Protein AF-A0A962XEC1-F1 (afdb_monomer_lite)

Foldseek 3Di:
DLVVLQVVLVVCVVVCVLVVVLVVLQVPPDDLVVLLVVLLQCLLQCQLRNELVVSLVSSLVSLCSNCDPVVVSSVSSSVSSNVSSVNSLCVHCRHDPVSVVVVVVD

Secondary structure (DSSP, 8-state):
-HHHHHHHHHHHHHTTHHHHHHHHHHHT---HHHHHHHHHHHHHHHHHHH-HHHHHHHHHHHHHHHHTT-HHHHHHHHHHHHHHHHHHHHHSTTS-HHHHHHHTT-

Radius of gyration: 14.49 Å; chains: 1; bounding box: 38×30×36 Å

Structure (mmCIF, N/CA/C/O backbone):
data_AF-A0A962XEC1-F1
#
_entry.id   AF-A0A962XEC1-F1
#
loop_
_atom_site.group_PDB
_atom_site.id
_atom_site.type_symbol
_atom_site.label_atom_id
_atom_site.label_alt_id
_atom_site.label_comp_id
_atom_site.label_asym_id
_atom_site.label_entity_id
_atom_site.label_seq_id
_atom_site.pdbx_PDB_ins_code
_atom_site.Cartn_x
_atom_site.Cartn_y
_atom_site.Cartn_z
_atom_site.occupancy
_atom_site.B_iso_or_equiv
_atom_site.auth_seq_id
_atom_site.auth_comp_id
_atom_site.auth_asym_id
_atom_site.auth_atom_id
_atom_site.pdbx_PDB_model_num
ATOM 1 N N . PHE A 1 1 ? 19.051 0.322 -17.303 1.00 55.22 1 PHE A N 1
ATOM 2 C CA . PHE A 1 1 ? 17.722 -0.231 -16.978 1.00 55.22 1 PHE A CA 1
ATOM 3 C C . PHE A 1 1 ? 17.413 -0.086 -15.494 1.00 55.22 1 PHE A C 1
ATOM 5 O O . PHE A 1 1 ? 16.556 0.714 -15.161 1.00 55.22 1 PHE A O 1
ATOM 12 N N . LEU A 1 2 ? 18.177 -0.726 -14.605 1.00 55.56 2 LEU A N 1
ATOM 13 C CA . LEU A 1 2 ? 17.985 -0.610 -13.152 1.00 55.56 2 LEU A CA 1
ATOM 14 C C . LEU A 1 2 ? 18.186 0.798 -12.596 1.00 55.56 2 LEU A C 1
ATOM 16 O O . LEU A 1 2 ? 17.375 1.247 -11.803 1.00 55.56 2 LEU A O 1
ATOM 20 N N . LEU A 1 3 ? 19.197 1.530 -13.077 1.00 62.88 3 LEU A N 1
ATOM 21 C CA . LEU A 1 3 ? 19.376 2.938 -12.708 1.00 62.88 3 LEU A CA 1
ATOM 22 C C . LEU A 1 3 ? 18.131 3.769 -13.064 1.00 62.88 3 LEU A C 1
ATOM 24 O O . LEU A 1 3 ? 17.662 4.538 -12.245 1.00 62.88 3 LEU A O 1
ATOM 28 N N . ALA A 1 4 ? 17.550 3.552 -14.250 1.00 67.25 4 ALA A N 1
ATOM 29 C CA . ALA A 1 4 ? 16.338 4.248 -14.681 1.00 67.25 4 ALA A CA 1
ATOM 30 C C . ALA A 1 4 ? 15.109 3.859 -13.840 1.00 67.25 4 ALA A C 1
ATOM 32 O O . ALA A 1 4 ? 14.305 4.727 -13.517 1.00 67.25 4 ALA A O 1
ATOM 33 N N . ALA A 1 5 ? 14.988 2.585 -13.449 1.00 60.69 5 ALA A N 1
ATOM 34 C CA . ALA A 1 5 ? 13.940 2.117 -12.542 1.00 60.69 5 ALA A CA 1
ATOM 35 C C . ALA A 1 5 ? 14.083 2.745 -11.144 1.00 60.69 5 ALA A C 1
ATOM 37 O O . ALA A 1 5 ? 13.132 3.329 -10.636 1.00 60.69 5 ALA A O 1
ATOM 38 N N . MET A 1 6 ? 15.289 2.735 -10.572 1.00 66.75 6 MET A N 1
ATOM 39 C CA . MET A 1 6 ? 15.572 3.362 -9.277 1.00 66.75 6 MET A CA 1
ATOM 40 C C . MET A 1 6 ? 15.371 4.879 -9.319 1.00 66.75 6 MET A C 1
ATOM 42 O O . MET A 1 6 ? 14.830 5.448 -8.377 1.00 66.75 6 MET A O 1
ATOM 46 N N . THR A 1 7 ? 15.750 5.563 -10.403 1.00 72.19 7 THR A N 1
ATOM 47 C CA . THR A 1 7 ? 15.471 6.999 -10.560 1.00 72.19 7 THR A CA 1
ATOM 48 C C . THR A 1 7 ? 13.969 7.258 -10.627 1.00 72.19 7 THR A C 1
ATOM 50 O O . THR A 1 7 ? 13.487 8.157 -9.949 1.00 72.19 7 THR A O 1
ATOM 53 N N . TYR A 1 8 ? 13.213 6.452 -11.378 1.00 68.50 8 TYR A N 1
ATOM 54 C CA . TYR A 1 8 ? 11.756 6.574 -11.447 1.00 68.50 8 TYR A CA 1
ATOM 55 C C . TYR A 1 8 ? 11.108 6.442 -10.061 1.00 68.50 8 TYR A C 1
ATOM 57 O O . TYR A 1 8 ? 10.285 7.275 -9.685 1.00 68.50 8 TYR A O 1
ATOM 65 N N . ILE A 1 9 ? 11.554 5.477 -9.260 1.00 67.31 9 ILE A N 1
ATOM 66 C CA . ILE A 1 9 ? 11.096 5.300 -7.878 1.00 67.31 9 ILE A CA 1
ATOM 67 C C . ILE A 1 9 ? 11.436 6.462 -6.977 1.00 67.31 9 ILE A C 1
ATOM 69 O O . ILE A 1 9 ? 10.529 7.014 -6.361 1.00 67.31 9 ILE A O 1
ATOM 73 N N . ASN A 1 10 ? 12.702 6.875 -6.953 1.00 69.25 10 ASN A N 1
ATOM 74 C CA . ASN A 1 10 ? 13.119 8.019 -6.151 1.00 69.25 10 ASN A CA 1
ATOM 75 C C . ASN A 1 10 ? 12.295 9.263 -6.515 1.00 69.25 10 ASN A C 1
ATOM 77 O O . ASN A 1 10 ? 11.866 9.993 -5.631 1.00 69.25 10 ASN A O 1
ATOM 81 N N . THR A 1 11 ? 11.967 9.465 -7.799 1.00 77.50 11 THR A N 1
ATOM 82 C CA . THR A 1 11 ? 11.095 10.584 -8.194 1.00 77.50 11 THR A CA 1
ATOM 83 C C . THR A 1 11 ? 9.634 10.425 -7.763 1.00 77.50 11 THR A C 1
ATOM 85 O O . THR A 1 11 ? 8.963 11.427 -7.523 1.00 77.50 11 THR A O 1
ATOM 88 N N . MET A 1 12 ? 9.105 9.202 -7.674 1.00 70.12 12 MET A N 1
ATOM 89 C CA . MET A 1 12 ? 7.756 8.955 -7.145 1.00 70.12 12 MET A CA 1
ATOM 90 C C . MET A 1 12 ? 7.699 9.165 -5.631 1.00 70.12 12 MET A C 1
ATOM 92 O O . MET A 1 12 ? 6.715 9.708 -5.124 1.00 70.12 12 MET A O 1
ATOM 96 N N . GLU A 1 13 ? 8.759 8.767 -4.931 1.00 71.19 13 GLU A N 1
ATOM 97 C CA . GLU A 1 13 ? 8.937 8.989 -3.501 1.00 71.19 13 GLU A CA 1
ATOM 98 C C . GLU A 1 13 ? 9.085 10.485 -3.186 1.00 71.19 13 GLU A C 1
ATOM 100 O O . GLU A 1 13 ? 8.308 11.009 -2.392 1.00 71.19 13 GLU A O 1
ATOM 105 N N . GLU A 1 14 ? 9.954 11.215 -3.899 1.00 71.44 14 GLU A N 1
ATOM 106 C CA . GLU A 1 14 ? 10.097 12.678 -3.770 1.00 71.44 14 GLU A CA 1
ATOM 107 C C . GLU A 1 14 ? 8.796 13.437 -4.056 1.00 71.44 14 GLU A C 1
ATOM 109 O O . GLU A 1 14 ? 8.534 14.486 -3.467 1.00 71.44 14 GLU A O 1
ATOM 114 N N . ARG A 1 15 ? 7.954 12.923 -4.960 1.00 79.38 15 ARG A N 1
ATOM 115 C CA . ARG A 1 15 ? 6.645 13.519 -5.267 1.00 79.38 15 ARG A CA 1
ATOM 116 C C . ARG A 1 15 ? 5.555 13.161 -4.257 1.00 79.38 15 ARG A C 1
ATOM 118 O O . ARG A 1 15 ? 4.422 13.607 -4.433 1.00 79.38 15 ARG A O 1
ATOM 125 N N . GLY A 1 16 ? 5.860 12.361 -3.234 1.00 76.88 16 GLY A N 1
ATOM 126 C CA . GLY A 1 16 ? 4.905 11.976 -2.198 1.00 76.88 16 GLY A CA 1
ATOM 127 C C . GLY A 1 16 ? 3.742 11.139 -2.733 1.00 76.88 16 GLY A C 1
ATOM 128 O O . GLY A 1 16 ? 2.645 11.175 -2.177 1.00 76.88 16 GLY A O 1
ATOM 129 N N . VAL A 1 17 ? 3.938 10.386 -3.824 1.00 75.38 17 VAL A N 1
ATOM 130 C CA . VAL A 1 17 ? 2.868 9.571 -4.433 1.00 75.38 17 VAL A CA 1
ATOM 131 C C . VAL A 1 17 ? 2.295 8.581 -3.414 1.00 75.38 17 VAL A C 1
ATOM 133 O O . VAL A 1 17 ? 1.082 8.371 -3.354 1.00 75.38 17 VAL A O 1
ATOM 136 N N . PHE A 1 18 ? 3.152 8.023 -2.562 1.00 71.94 18 PHE A N 1
ATOM 137 C CA . PHE A 1 18 ? 2.746 7.101 -1.507 1.00 71.94 18 PHE A CA 1
ATOM 138 C C . PHE A 1 18 ? 2.007 7.784 -0.351 1.00 71.94 18 PHE A C 1
ATOM 140 O O . PHE A 1 18 ? 1.081 7.196 0.209 1.00 71.94 18 PHE A O 1
ATOM 147 N N . ASP A 1 19 ? 2.333 9.039 -0.040 1.00 75.25 19 ASP A N 1
ATOM 148 C CA . ASP A 1 19 ? 1.591 9.826 0.948 1.00 75.25 19 ASP A CA 1
ATOM 149 C C . ASP A 1 19 ? 0.189 10.176 0.445 1.00 75.25 19 ASP A C 1
ATOM 151 O O . ASP A 1 19 ? -0.790 10.072 1.186 1.00 75.25 19 ASP A O 1
ATOM 155 N N . VAL A 1 20 ? 0.054 10.506 -0.842 1.00 80.75 20 VAL A N 1
ATOM 156 C CA . VAL A 1 20 ? -1.260 10.705 -1.471 1.00 80.75 20 VAL A CA 1
ATOM 157 C C . VAL A 1 20 ? -2.066 9.405 -1.450 1.00 80.75 20 VAL A C 1
ATOM 159 O O . VAL A 1 20 ? -3.254 9.429 -1.125 1.00 80.75 20 VAL A O 1
ATOM 162 N N . LEU A 1 21 ? -1.427 8.263 -1.727 1.00 75.62 21 LEU A N 1
ATOM 163 C CA . LEU A 1 21 ? -2.057 6.943 -1.641 1.00 75.62 21 LEU A CA 1
ATOM 164 C C . LEU A 1 21 ? -2.556 6.656 -0.216 1.00 75.62 21 LEU A C 1
ATOM 166 O O . LEU A 1 21 ? -3.693 6.216 -0.034 1.00 75.62 21 LEU A O 1
ATOM 170 N N . ARG A 1 22 ? -1.738 6.961 0.799 1.00 72.75 22 ARG A N 1
ATOM 171 C CA . ARG A 1 22 ? -2.096 6.857 2.218 1.00 72.75 22 ARG A CA 1
ATOM 172 C C . ARG A 1 22 ? -3.320 7.701 2.549 1.00 72.75 22 ARG A C 1
ATOM 174 O O . ARG A 1 22 ? -4.285 7.178 3.106 1.00 72.75 22 ARG A O 1
ATOM 181 N N . VAL A 1 23 ? -3.295 8.988 2.210 1.00 78.69 23 VAL A N 1
ATOM 182 C CA . VAL A 1 23 ? -4.403 9.915 2.486 1.00 78.69 23 VAL A CA 1
ATOM 183 C C . VAL A 1 23 ? -5.672 9.450 1.778 1.00 78.69 23 VAL A C 1
ATOM 185 O O . VAL A 1 23 ? -6.743 9.419 2.382 1.00 78.69 23 VAL A O 1
ATOM 188 N N . TRP A 1 24 ? -5.565 9.008 0.527 1.00 81.75 24 TRP A N 1
ATOM 189 C CA . TRP A 1 24 ? -6.698 8.498 -0.239 1.00 81.75 24 TRP A CA 1
ATOM 190 C C . TRP A 1 24 ? -7.321 7.241 0.387 1.00 81.75 24 TRP A C 1
ATOM 192 O O . TRP A 1 24 ? -8.545 7.160 0.508 1.00 81.75 24 TRP A O 1
ATOM 202 N N . LEU A 1 25 ? -6.496 6.291 0.840 1.00 73.75 25 LEU A N 1
ATOM 203 C CA . LEU A 1 25 ? -6.951 5.058 1.494 1.00 73.75 25 LEU A CA 1
ATOM 204 C C . LEU A 1 25 ? -7.657 5.337 2.827 1.00 73.75 25 LEU A C 1
ATOM 206 O O . LEU A 1 25 ? -8.688 4.726 3.106 1.00 73.75 25 LEU A O 1
ATOM 210 N N . VAL A 1 26 ? -7.142 6.285 3.616 1.00 72.62 26 VAL A N 1
ATOM 211 C CA . VAL A 1 26 ? -7.750 6.703 4.890 1.00 72.62 26 VAL A CA 1
ATOM 212 C C . VAL A 1 26 ? -9.072 7.446 4.664 1.00 72.62 26 VAL A C 1
ATOM 214 O O . VAL A 1 26 ? -10.049 7.204 5.370 1.00 72.62 26 VAL A O 1
ATOM 217 N N . THR A 1 27 ? -9.145 8.304 3.644 1.00 75.75 27 THR A N 1
ATOM 218 C CA . THR A 1 27 ? -10.315 9.171 3.396 1.00 75.75 27 THR A CA 1
ATOM 219 C C . THR A 1 27 ? -11.513 8.413 2.810 1.00 75.75 27 THR A C 1
ATOM 221 O O . THR A 1 27 ? -12.652 8.859 2.914 1.00 75.75 27 THR A O 1
ATOM 224 N N . LYS A 1 28 ? -11.292 7.241 2.201 1.00 72.75 28 LYS A N 1
ATOM 225 C CA . LYS A 1 28 ? -12.342 6.456 1.529 1.00 72.75 28 LYS A CA 1
ATOM 226 C C . LYS A 1 28 ? -13.348 5.769 2.464 1.00 72.75 28 LYS A C 1
ATOM 228 O O . LYS A 1 28 ? -14.368 5.298 1.966 1.00 72.75 28 LYS A O 1
ATOM 233 N N . GLY A 1 29 ? -13.088 5.678 3.774 1.00 66.88 29 GLY A N 1
ATOM 234 C CA . GLY A 1 29 ? -14.024 5.077 4.739 1.00 66.88 29 GLY A CA 1
ATOM 235 C C . GLY A 1 29 ? -14.344 3.597 4.478 1.00 66.88 29 GLY A C 1
ATOM 236 O O . GLY A 1 29 ? -15.444 3.133 4.776 1.00 66.88 29 GLY A O 1
ATOM 237 N N . PHE A 1 30 ? -13.418 2.853 3.864 1.00 74.88 30 PHE A N 1
ATOM 238 C CA . PHE A 1 30 ? -13.624 1.447 3.520 1.00 74.88 30 PHE A CA 1
ATOM 239 C C . PHE A 1 30 ? -13.778 0.555 4.761 1.00 74.88 30 PHE A C 1
ATOM 241 O O . PHE A 1 30 ? -13.248 0.835 5.834 1.00 74.88 30 PHE A O 1
ATOM 248 N N . SER A 1 31 ? -14.460 -0.583 4.595 1.00 81.00 31 SER A N 1
ATOM 249 C CA . SER A 1 31 ? -14.525 -1.597 5.650 1.00 81.00 31 SER A CA 1
ATOM 250 C C . SER A 1 31 ? -13.133 -2.174 5.939 1.00 81.00 31 SER A C 1
ATOM 252 O O . SER A 1 31 ? -12.331 -2.352 5.020 1.00 81.00 31 SER A O 1
ATOM 254 N N . LEU A 1 32 ? -12.864 -2.551 7.193 1.00 79.00 32 LEU A N 1
ATOM 255 C CA . LEU A 1 32 ? -11.580 -3.144 7.598 1.00 79.00 32 LEU A CA 1
ATOM 256 C C . LEU A 1 32 ? -11.191 -4.355 6.724 1.00 79.00 32 LEU A C 1
ATOM 258 O O . LEU A 1 32 ? -10.041 -4.490 6.317 1.00 79.00 32 LEU A O 1
ATOM 262 N N . ARG A 1 33 ? -12.159 -5.203 6.344 1.00 80.50 33 ARG A N 1
ATOM 263 C CA . ARG A 1 33 ? -11.919 -6.336 5.429 1.00 80.50 33 ARG A CA 1
ATOM 264 C C . ARG A 1 33 ? -11.493 -5.887 4.036 1.00 80.50 33 ARG A C 1
ATOM 266 O O . ARG A 1 33 ? -10.595 -6.487 3.457 1.00 80.50 33 ARG A O 1
ATOM 273 N N . THR A 1 34 ? -12.138 -4.857 3.496 1.00 81.56 34 THR A N 1
ATOM 274 C CA . THR A 1 34 ? -11.781 -4.300 2.186 1.00 81.56 34 THR A CA 1
ATOM 275 C C . THR A 1 34 ? -10.370 -3.730 2.223 1.00 81.56 34 THR A C 1
ATOM 277 O O . THR A 1 34 ? -9.588 -3.994 1.320 1.00 81.56 34 THR A O 1
ATOM 280 N N . ILE A 1 35 ? -10.024 -3.016 3.294 1.00 82.94 35 ILE A N 1
ATOM 281 C CA . ILE A 1 35 ? -8.700 -2.414 3.468 1.00 82.94 35 ILE A CA 1
ATOM 282 C C . ILE A 1 35 ? -7.624 -3.481 3.560 1.00 82.94 35 ILE A C 1
ATOM 284 O O . ILE A 1 35 ? -6.615 -3.346 2.890 1.00 82.94 35 ILE A O 1
ATOM 288 N N . TYR A 1 36 ? -7.857 -4.559 4.307 1.00 85.94 36 TYR A N 1
ATOM 289 C CA . TYR A 1 36 ? -6.912 -5.671 4.409 1.00 85.94 36 TYR A CA 1
ATOM 290 C C . TYR A 1 36 ? -6.516 -6.253 3.046 1.00 85.94 36 TYR A C 1
ATOM 292 O O . TYR A 1 36 ? -5.333 -6.451 2.769 1.00 85.94 36 TYR A O 1
ATOM 300 N N . TRP A 1 37 ? -7.504 -6.520 2.188 1.00 86.19 37 TRP A N 1
ATOM 301 C CA . TRP A 1 37 ? -7.245 -7.051 0.850 1.00 86.19 37 TRP A CA 1
ATOM 302 C C . TRP A 1 37 ? -6.626 -6.005 -0.069 1.00 86.19 37 TRP A C 1
ATOM 304 O O . TRP A 1 37 ? -5.715 -6.318 -0.830 1.00 86.19 37 TRP A O 1
ATOM 314 N N . LEU A 1 38 ? -7.093 -4.761 0.025 1.00 85.31 38 LEU A N 1
ATOM 315 C CA . LEU A 1 38 ? -6.609 -3.662 -0.796 1.00 85.31 38 LEU A CA 1
ATOM 316 C C . LEU A 1 38 ? -5.145 -3.333 -0.484 1.00 85.31 38 LEU A C 1
ATOM 318 O O . LEU A 1 38 ? -4.352 -3.207 -1.408 1.00 85.31 38 LEU A O 1
ATOM 322 N N . THR A 1 39 ? -4.762 -3.236 0.792 1.00 84.81 39 THR A N 1
ATOM 323 C CA . THR A 1 39 ? -3.383 -2.926 1.188 1.00 84.81 39 THR A CA 1
ATOM 324 C C . THR A 1 39 ? -2.425 -4.067 0.878 1.00 84.81 39 THR A C 1
ATOM 326 O O . THR A 1 39 ? -1.321 -3.795 0.421 1.00 84.81 39 THR A O 1
ATOM 329 N N . GLY A 1 40 ? -2.841 -5.327 1.048 1.00 86.12 40 GLY A N 1
ATOM 330 C CA . GLY A 1 40 ? -2.040 -6.484 0.638 1.00 86.12 40 GLY A CA 1
ATOM 331 C C . GLY A 1 40 ? -1.827 -6.536 -0.877 1.00 86.12 40 GLY A C 1
ATOM 332 O O . GLY A 1 40 ? -0.700 -6.672 -1.342 1.00 86.12 40 GLY A O 1
ATOM 333 N N . LEU A 1 41 ? -2.891 -6.348 -1.662 1.00 85.56 41 LEU A N 1
ATOM 334 C CA . LEU A 1 41 ? -2.799 -6.358 -3.123 1.00 85.56 41 LEU A CA 1
ATOM 335 C C . LEU A 1 41 ? -1.961 -5.182 -3.642 1.00 85.56 41 LEU A C 1
ATOM 337 O O . LEU A 1 41 ? -1.096 -5.372 -4.490 1.00 85.56 41 LEU A O 1
ATOM 341 N N . LEU A 1 42 ? -2.155 -3.979 -3.094 1.00 83.44 42 LEU A N 1
ATOM 342 C CA . LEU A 1 42 ? -1.328 -2.818 -3.428 1.00 83.44 42 LEU A CA 1
ATOM 343 C C . LEU A 1 42 ? 0.143 -3.045 -3.060 1.00 83.44 42 LEU A C 1
ATOM 345 O O . LEU A 1 42 ? 1.005 -2.770 -3.886 1.00 83.44 42 LEU A O 1
ATOM 349 N N . ALA A 1 43 ? 0.439 -3.596 -1.879 1.00 84.94 43 ALA A N 1
ATOM 350 C CA . ALA A 1 43 ? 1.811 -3.899 -1.469 1.00 84.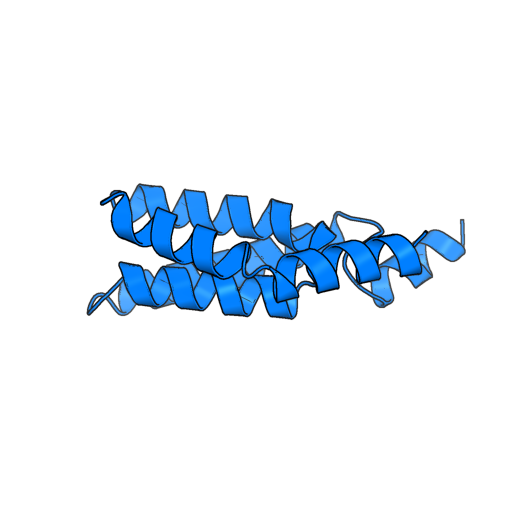94 43 ALA A CA 1
ATOM 351 C C . ALA A 1 43 ? 2.496 -4.886 -2.431 1.00 84.94 43 ALA A C 1
ATOM 353 O O . ALA A 1 43 ? 3.649 -4.675 -2.802 1.00 84.94 43 ALA A O 1
ATOM 354 N N . PHE A 1 44 ? 1.770 -5.904 -2.901 1.00 82.44 44 PHE A N 1
ATOM 355 C CA . PHE A 1 44 ? 2.282 -6.872 -3.872 1.00 82.44 44 PHE A CA 1
ATOM 356 C C . PHE A 1 44 ? 2.662 -6.241 -5.217 1.00 82.44 44 PHE A C 1
ATOM 358 O O . PHE A 1 44 ? 3.691 -6.590 -5.783 1.00 82.44 44 PHE A O 1
ATOM 365 N N . PHE A 1 45 ? 1.861 -5.309 -5.741 1.00 77.56 45 PHE A N 1
ATOM 366 C CA . PHE A 1 45 ? 2.150 -4.675 -7.035 1.00 77.56 45 PHE A CA 1
ATOM 367 C C . PHE A 1 45 ? 3.128 -3.504 -6.942 1.00 77.56 45 PHE A C 1
ATOM 369 O O . PHE A 1 45 ? 3.860 -3.247 -7.895 1.00 77.56 45 PHE A O 1
ATOM 376 N N . ILE A 1 46 ? 3.149 -2.798 -5.811 1.00 75.62 46 ILE A N 1
ATOM 377 C CA . ILE A 1 46 ? 4.035 -1.650 -5.597 1.00 75.62 46 ILE A CA 1
ATOM 378 C C . ILE A 1 46 ? 5.460 -2.114 -5.269 1.00 75.62 46 ILE A C 1
ATOM 380 O O . ILE A 1 46 ? 6.409 -1.512 -5.765 1.00 75.62 46 ILE A O 1
ATOM 384 N N . SER A 1 47 ? 5.628 -3.205 -4.513 1.00 77.81 47 SER A N 1
ATOM 385 C CA . SER A 1 47 ? 6.948 -3.698 -4.089 1.00 77.81 47 SER A CA 1
ATOM 386 C C . SER A 1 47 ? 7.934 -4.057 -5.211 1.00 77.81 47 SER A C 1
ATOM 388 O O . SER A 1 47 ? 9.115 -3.768 -5.032 1.00 77.81 47 SER A O 1
ATOM 390 N N . PRO A 1 48 ? 7.521 -4.646 -6.350 1.00 66.56 48 PRO A N 1
ATOM 391 C CA . PRO A 1 48 ? 8.349 -4.796 -7.543 1.00 66.56 48 PRO A CA 1
ATOM 392 C C . PRO A 1 48 ? 9.024 -3.518 -8.012 1.00 66.56 48 PRO A C 1
ATOM 394 O O . PRO A 1 48 ? 10.046 -3.579 -8.685 1.00 66.56 48 PRO A O 1
ATOM 397 N N . VAL A 1 49 ? 8.363 -2.390 -7.765 1.00 66.50 49 VAL A N 1
ATOM 398 C CA . VAL A 1 49 ? 8.751 -1.094 -8.280 1.00 66.50 49 VAL A CA 1
ATOM 399 C C . VAL A 1 49 ? 9.516 -0.392 -7.164 1.00 66.50 49 VAL A C 1
ATOM 401 O O . VAL A 1 49 ? 10.678 -0.098 -7.365 1.00 66.50 49 VAL A O 1
ATOM 404 N N . ALA A 1 50 ? 8.906 -0.151 -5.999 1.00 64.69 50 ALA A N 1
ATOM 405 C CA . ALA A 1 50 ? 9.306 0.878 -5.030 1.00 64.69 50 ALA A CA 1
ATOM 406 C C . 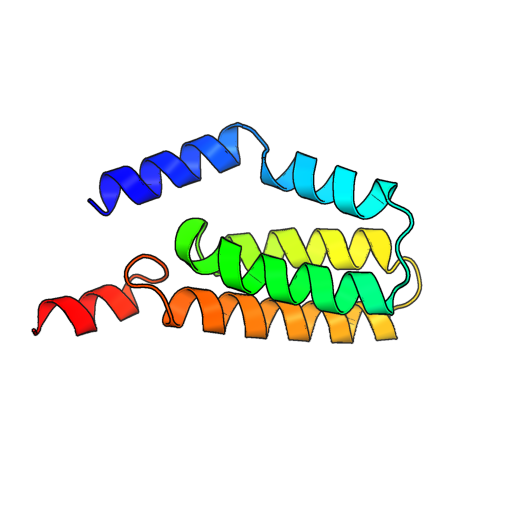ALA A 1 50 ? 10.299 0.462 -3.937 1.00 64.69 50 ALA A C 1
ATOM 408 O O . ALA A 1 50 ? 10.427 1.182 -2.952 1.00 64.69 50 ALA A O 1
ATOM 409 N N . ASP A 1 51 ? 10.987 -0.665 -4.106 1.00 72.25 51 ASP A N 1
ATOM 410 C CA . ASP A 1 51 ? 11.759 -1.332 -3.053 1.00 72.25 51 ASP A CA 1
ATOM 411 C C . ASP A 1 51 ? 10.859 -1.934 -1.945 1.00 72.25 51 ASP A C 1
ATOM 413 O O . ASP A 1 51 ? 9.815 -1.402 -1.537 1.00 72.25 51 ASP A O 1
ATOM 417 N N . ASN A 1 52 ? 11.228 -3.129 -1.493 1.00 72.69 52 ASN A N 1
ATOM 418 C CA . ASN A 1 52 ? 10.397 -4.005 -0.664 1.00 72.69 52 ASN A CA 1
ATOM 419 C C . ASN A 1 52 ? 10.184 -3.428 0.748 1.00 72.69 52 ASN A C 1
ATOM 421 O O . ASN A 1 52 ? 9.066 -3.402 1.271 1.00 72.69 52 ASN A O 1
ATOM 425 N N . LEU A 1 53 ? 11.250 -2.879 1.340 1.00 69.12 53 LEU A N 1
ATOM 426 C CA . LEU A 1 53 ? 11.233 -2.307 2.688 1.00 69.12 53 LEU A CA 1
ATOM 427 C C . LEU A 1 53 ? 10.426 -1.001 2.746 1.00 69.12 53 LEU A C 1
ATOM 429 O O . LEU A 1 53 ? 9.603 -0.821 3.648 1.00 69.12 53 LEU A O 1
ATOM 433 N N . THR A 1 54 ? 10.597 -0.130 1.753 1.00 76.19 54 THR A N 1
ATOM 434 C CA . THR A 1 54 ? 9.861 1.136 1.626 1.00 76.19 54 THR A CA 1
ATOM 435 C C . THR A 1 54 ? 8.365 0.888 1.439 1.00 76.19 54 THR A C 1
ATOM 437 O O . THR A 1 54 ? 7.541 1.477 2.143 1.00 76.19 54 THR A O 1
ATOM 440 N N . THR A 1 55 ? 7.999 -0.070 0.580 1.00 80.94 55 THR A N 1
ATOM 441 C CA . THR A 1 55 ? 6.598 -0.466 0.366 1.00 80.94 55 THR A CA 1
ATOM 442 C C . THR A 1 55 ? 5.964 -1.018 1.641 1.00 80.94 55 THR A C 1
ATOM 444 O O . THR A 1 55 ? 4.848 -0.629 1.998 1.00 80.94 55 THR A O 1
ATOM 447 N N . ALA A 1 56 ? 6.669 -1.898 2.357 1.00 81.88 56 ALA A N 1
ATOM 448 C CA . ALA A 1 56 ? 6.168 -2.493 3.590 1.00 81.88 56 ALA A CA 1
ATOM 449 C C . ALA A 1 56 ? 5.933 -1.437 4.682 1.00 81.88 56 ALA A C 1
ATOM 451 O O . ALA A 1 56 ? 4.866 -1.426 5.300 1.00 81.88 56 ALA A O 1
ATOM 452 N N . LEU A 1 57 ? 6.888 -0.523 4.890 1.00 81.75 57 LEU A N 1
ATOM 453 C CA . LEU A 1 57 ? 6.775 0.547 5.884 1.00 81.75 57 LEU A CA 1
ATOM 454 C C . LEU A 1 57 ? 5.635 1.512 5.555 1.00 81.75 57 LEU A C 1
ATOM 456 O O . LEU A 1 57 ? 4.792 1.778 6.415 1.00 81.75 57 LEU A O 1
ATOM 460 N N . LEU A 1 58 ? 5.552 1.988 4.311 1.00 82.69 58 LEU A N 1
ATOM 461 C CA . LEU A 1 58 ? 4.484 2.892 3.887 1.00 82.69 58 LEU A CA 1
ATOM 462 C C . LEU A 1 58 ? 3.114 2.251 4.072 1.00 82.69 58 LEU A C 1
ATOM 464 O O . LEU A 1 58 ? 2.261 2.801 4.768 1.00 82.69 58 LEU A O 1
ATOM 468 N N . MET A 1 59 ? 2.910 1.056 3.528 1.00 85.06 59 MET A N 1
ATOM 469 C CA . MET A 1 59 ? 1.617 0.382 3.603 1.00 85.06 59 MET A CA 1
ATOM 470 C C . MET A 1 59 ? 1.247 0.014 5.047 1.00 85.06 59 MET A C 1
ATOM 472 O O . MET A 1 59 ? 0.076 0.129 5.419 1.00 85.06 59 MET A O 1
ATOM 476 N N . ALA A 1 60 ? 2.221 -0.336 5.894 1.00 85.38 60 ALA A N 1
ATOM 477 C CA . ALA A 1 60 ? 1.996 -0.535 7.324 1.00 85.38 60 ALA A CA 1
ATOM 478 C C . ALA A 1 60 ? 1.552 0.761 8.022 1.00 85.38 60 ALA A C 1
ATOM 480 O O . ALA A 1 60 ? 0.617 0.725 8.822 1.00 85.38 60 ALA A O 1
ATOM 481 N N . THR A 1 61 ? 2.136 1.921 7.693 1.00 83.38 61 THR A N 1
ATOM 482 C CA . THR A 1 61 ? 1.658 3.210 8.235 1.00 83.38 61 THR A CA 1
ATOM 483 C C . THR A 1 61 ? 0.238 3.544 7.792 1.00 83.38 61 THR A C 1
ATOM 485 O O . THR A 1 61 ? -0.532 4.086 8.587 1.00 83.38 61 THR A O 1
ATOM 488 N N . VAL A 1 62 ? -0.158 3.159 6.573 1.00 81.75 62 VAL A N 1
ATOM 489 C CA . VAL A 1 62 ? -1.554 3.272 6.130 1.00 81.75 62 VAL A CA 1
ATOM 490 C C . VAL A 1 62 ? -2.459 2.352 6.948 1.00 81.75 62 VAL A C 1
ATOM 492 O O . VAL A 1 62 ? -3.485 2.797 7.457 1.00 81.75 62 VAL A O 1
ATOM 495 N N . ALA A 1 63 ? -2.079 1.086 7.128 1.00 84.25 63 ALA A N 1
ATOM 496 C CA . ALA A 1 63 ? -2.866 0.125 7.898 1.00 84.25 63 ALA A CA 1
ATOM 497 C C . ALA A 1 63 ? -3.022 0.530 9.372 1.00 84.25 63 ALA A C 1
ATOM 499 O O . ALA A 1 63 ? -4.105 0.368 9.929 1.00 84.25 63 ALA A O 1
ATOM 500 N N . MET A 1 64 ? -1.981 1.104 9.984 1.00 85.12 64 MET A N 1
ATOM 501 C CA . MET A 1 64 ? -2.043 1.680 11.332 1.00 85.12 64 MET A CA 1
ATOM 502 C C . MET A 1 64 ? -2.980 2.890 11.385 1.00 85.12 64 MET A C 1
ATOM 504 O O . MET A 1 64 ? -3.832 2.966 12.266 1.00 85.12 64 MET A O 1
ATOM 508 N N . ALA A 1 65 ? -2.875 3.803 10.412 1.00 82.75 65 ALA A N 1
ATOM 509 C CA . ALA A 1 65 ? -3.716 4.995 10.352 1.00 82.75 65 ALA A CA 1
ATOM 510 C C . ALA A 1 65 ? -5.206 4.660 10.187 1.00 82.75 65 ALA A C 1
ATOM 512 O O . ALA A 1 65 ? -6.045 5.344 10.768 1.00 82.75 65 ALA A O 1
ATOM 513 N N . VAL A 1 66 ? -5.546 3.610 9.429 1.00 80.62 66 VAL A N 1
ATOM 514 C CA . VAL A 1 66 ? -6.950 3.198 9.274 1.00 80.62 66 VAL A CA 1
ATOM 515 C C . VAL A 1 66 ? -7.426 2.246 10.374 1.00 80.62 66 VAL A C 1
ATOM 517 O O . VAL A 1 66 ? -8.600 2.251 10.738 1.00 80.62 66 VAL A O 1
ATOM 520 N N . GLY A 1 67 ? -6.538 1.412 10.913 1.00 77.62 67 GLY A N 1
ATOM 521 C CA . GLY A 1 67 ? -6.884 0.449 11.955 1.00 77.62 67 GLY A CA 1
ATOM 522 C C . GLY A 1 67 ? -7.210 1.083 13.309 1.00 77.62 67 GLY A C 1
ATOM 523 O O . GLY A 1 67 ? -7.898 0.442 14.107 1.00 77.62 67 GLY A O 1
ATOM 524 N N . GLY A 1 68 ? -6.769 2.323 13.554 1.00 80.00 68 GLY A N 1
ATOM 525 C CA . GLY A 1 68 ? -7.039 3.059 14.790 1.00 80.00 68 GLY A CA 1
ATOM 526 C C . GLY A 1 68 ? -6.680 2.235 16.029 1.00 80.00 68 GLY A C 1
ATOM 527 O O . GLY A 1 68 ? -5.616 1.622 16.086 1.00 80.00 68 GLY A O 1
ATOM 528 N N . ASP A 1 69 ? -7.612 2.143 16.981 1.00 80.69 69 ASP A N 1
ATOM 529 C CA . ASP A 1 69 ? -7.437 1.380 18.228 1.00 80.69 69 ASP A CA 1
ATOM 530 C C . ASP A 1 69 ? -7.565 -0.147 18.058 1.00 80.69 69 ASP A C 1
ATOM 532 O O . ASP A 1 69 ? -7.379 -0.917 19.009 1.00 80.69 69 ASP A O 1
ATOM 536 N N . ASN A 1 70 ? -7.892 -0.637 16.856 1.00 83.69 70 ASN A N 1
ATOM 537 C CA . ASN A 1 70 ? -8.067 -2.064 16.604 1.00 83.69 70 ASN A CA 1
ATOM 538 C C . ASN A 1 70 ? -6.719 -2.755 16.348 1.00 83.69 70 ASN A C 1
ATOM 540 O O . ASN A 1 70 ? -6.417 -3.213 15.244 1.00 83.69 70 ASN A O 1
ATOM 544 N N . HIS A 1 71 ? -5.920 -2.885 17.407 1.00 82.94 71 HIS A N 1
ATOM 545 C CA . HIS A 1 71 ? -4.588 -3.496 17.364 1.00 82.94 71 HIS A CA 1
ATOM 546 C C . HIS A 1 71 ? -4.569 -4.908 16.756 1.00 82.94 71 HIS A C 1
ATOM 548 O O . HIS A 1 71 ? -3.603 -5.281 16.092 1.00 82.94 71 HIS A O 1
ATOM 554 N N . ARG A 1 72 ? -5.643 -5.697 16.927 1.00 85.50 72 ARG A N 1
ATOM 555 C CA . ARG A 1 72 ? -5.758 -7.035 16.315 1.00 85.50 72 ARG A CA 1
ATOM 556 C C . ARG A 1 72 ? -5.822 -6.955 14.793 1.00 85.50 72 ARG A C 1
ATOM 558 O O . ARG A 1 72 ? -5.179 -7.750 14.115 1.00 85.50 72 ARG A O 1
ATOM 565 N N . PHE A 1 73 ? -6.581 -5.999 14.262 1.00 86.12 73 PHE A N 1
ATOM 566 C CA . PHE A 1 73 ? -6.649 -5.759 12.825 1.00 86.12 73 PHE A CA 1
ATOM 567 C C . PHE A 1 73 ? -5.317 -5.236 12.286 1.00 86.12 73 PHE A C 1
ATOM 569 O O . PHE A 1 73 ? -4.819 -5.763 11.294 1.00 86.12 73 PHE A O 1
ATOM 576 N N . VAL A 1 74 ? -4.722 -4.253 12.967 1.00 86.44 74 VAL A N 1
ATOM 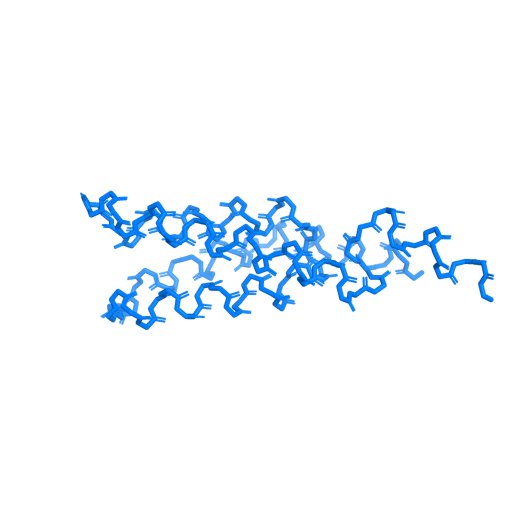577 C CA . VAL A 1 74 ? -3.439 -3.654 12.578 1.00 86.44 74 VAL A CA 1
ATOM 578 C C . VAL A 1 74 ? -2.342 -4.714 12.483 1.00 86.44 74 VAL A C 1
ATOM 580 O O . VAL A 1 74 ? -1.654 -4.781 11.470 1.00 86.44 74 VAL A O 1
ATOM 583 N N . ALA A 1 75 ? -2.219 -5.595 13.480 1.00 87.31 75 ALA A N 1
ATOM 584 C CA . ALA A 1 75 ? -1.215 -6.657 13.472 1.00 87.31 75 ALA A CA 1
ATOM 585 C C . ALA A 1 75 ? -1.379 -7.602 12.270 1.00 87.31 75 ALA A C 1
ATOM 587 O O . ALA A 1 75 ? -0.418 -7.879 11.553 1.00 87.31 75 ALA A O 1
ATOM 588 N N . VAL A 1 76 ? -2.608 -8.058 12.007 1.00 88.94 76 VAL A N 1
ATOM 589 C CA . VAL A 1 76 ? -2.904 -8.965 10.887 1.00 88.94 76 VAL A CA 1
ATOM 590 C C . VAL A 1 76 ? -2.699 -8.270 9.535 1.00 88.94 76 VAL A C 1
ATOM 592 O O . VAL A 1 76 ? -2.167 -8.879 8.607 1.00 88.94 76 VAL A O 1
ATOM 595 N N . ALA A 1 77 ? -3.068 -6.993 9.422 1.00 88.19 77 ALA A N 1
ATOM 596 C CA . ALA A 1 77 ? -2.854 -6.194 8.221 1.00 88.19 77 ALA A CA 1
ATOM 597 C C . ALA A 1 77 ? -1.362 -5.966 7.941 1.00 88.19 77 ALA A C 1
ATOM 599 O O . ALA A 1 77 ? -0.930 -6.171 6.810 1.00 88.19 77 ALA A O 1
ATOM 600 N N . CYS A 1 78 ? -0.562 -5.624 8.954 1.00 88.12 78 CYS A N 1
ATOM 601 C CA . CYS A 1 78 ? 0.884 -5.456 8.810 1.00 88.12 78 CYS A CA 1
ATOM 602 C C . CYS A 1 78 ? 1.571 -6.754 8.370 1.00 88.12 78 CYS A C 1
ATOM 604 O O . CYS A 1 78 ? 2.387 -6.723 7.455 1.00 88.12 78 CYS A O 1
ATOM 606 N N . ILE A 1 79 ? 1.207 -7.902 8.956 1.00 89.56 79 ILE A N 1
ATOM 607 C CA . ILE A 1 79 ? 1.752 -9.205 8.540 1.00 89.56 79 ILE A CA 1
ATOM 608 C C . ILE A 1 79 ? 1.424 -9.481 7.067 1.00 89.56 79 ILE A C 1
ATOM 610 O O . ILE A 1 79 ? 2.310 -9.854 6.302 1.00 89.56 79 ILE A O 1
ATOM 614 N N . ASN A 1 80 ? 0.174 -9.255 6.650 1.00 90.50 80 ASN A N 1
ATOM 615 C CA . ASN A 1 80 ? -0.231 -9.432 5.255 1.00 90.50 80 ASN A CA 1
ATOM 616 C C . ASN A 1 80 ? 0.563 -8.526 4.305 1.00 90.50 80 ASN A C 1
ATOM 618 O O . ASN A 1 80 ? 1.051 -8.986 3.281 1.00 90.50 80 ASN A O 1
ATOM 622 N N . ILE A 1 81 ? 0.738 -7.257 4.670 1.00 89.75 81 ILE A N 1
ATOM 623 C CA . ILE A 1 81 ? 1.488 -6.275 3.881 1.00 89.75 81 ILE A CA 1
ATOM 624 C C . ILE A 1 81 ? 2.951 -6.688 3.720 1.00 89.75 81 ILE A C 1
ATOM 626 O O . ILE A 1 81 ? 3.464 -6.628 2.609 1.00 89.75 81 ILE A O 1
ATOM 630 N N . VAL A 1 82 ? 3.613 -7.135 4.792 1.00 87.31 82 VAL A N 1
ATOM 631 C CA . VAL A 1 82 ? 5.018 -7.575 4.738 1.00 87.31 82 VAL A CA 1
A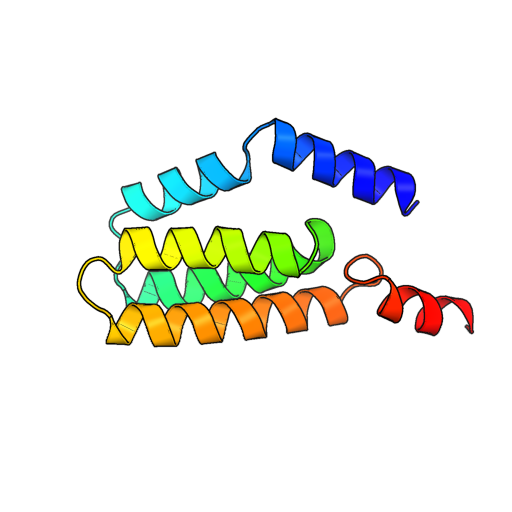TOM 632 C C . VAL A 1 82 ? 5.169 -8.810 3.852 1.00 87.31 82 VAL A C 1
ATOM 634 O O . VAL A 1 82 ? 6.073 -8.863 3.021 1.00 87.31 82 VAL A O 1
ATOM 637 N N . ILE A 1 83 ? 4.271 -9.790 3.988 1.00 87.19 83 ILE A N 1
ATOM 638 C CA . ILE A 1 83 ? 4.285 -10.997 3.151 1.00 87.19 83 ILE A CA 1
ATOM 639 C C . ILE A 1 83 ? 4.036 -10.632 1.683 1.00 87.19 83 ILE A C 1
ATOM 641 O O . ILE A 1 83 ? 4.751 -11.108 0.805 1.00 87.19 83 ILE A O 1
ATOM 645 N N . ALA A 1 84 ? 3.044 -9.784 1.416 1.00 87.00 84 ALA A N 1
ATOM 646 C CA . ALA A 1 84 ? 2.666 -9.387 0.069 1.00 87.00 84 ALA A CA 1
ATOM 647 C C . ALA A 1 84 ? 3.742 -8.536 -0.614 1.00 87.00 84 ALA A C 1
ATOM 649 O O . ALA A 1 84 ? 4.057 -8.797 -1.771 1.00 87.00 84 ALA A O 1
ATOM 650 N N . ALA A 1 85 ? 4.339 -7.575 0.097 1.00 84.81 85 ALA A N 1
ATOM 651 C CA . ALA A 1 85 ? 5.473 -6.805 -0.402 1.00 84.81 85 ALA A CA 1
ATOM 652 C C . ALA A 1 85 ? 6.624 -7.751 -0.766 1.00 84.81 85 ALA A C 1
ATOM 654 O O . ALA A 1 85 ? 7.045 -7.794 -1.916 1.00 84.81 85 ALA A O 1
ATOM 655 N N . ASN A 1 86 ? 7.020 -8.637 0.151 1.00 82.38 86 ASN A N 1
ATOM 656 C CA . ASN A 1 86 ? 8.143 -9.538 -0.092 1.00 82.38 86 ASN A CA 1
ATOM 657 C C . ASN A 1 86 ? 7.892 -10.514 -1.255 1.00 82.38 86 ASN A C 1
ATOM 659 O O . ASN A 1 86 ? 8.774 -10.759 -2.077 1.00 82.38 86 ASN A O 1
ATOM 663 N N . ALA A 1 87 ? 6.665 -11.028 -1.375 1.00 81.88 87 ALA A N 1
ATOM 664 C CA . ALA A 1 87 ? 6.261 -11.850 -2.512 1.00 81.88 87 ALA A CA 1
ATOM 665 C C . ALA A 1 87 ? 6.269 -11.063 -3.835 1.00 81.88 87 ALA A C 1
ATOM 667 O O . ALA A 1 87 ? 6.679 -11.602 -4.860 1.00 81.88 87 ALA A O 1
ATOM 668 N N . GLY A 1 88 ? 5.851 -9.794 -3.817 1.00 78.00 88 GLY A N 1
ATOM 669 C CA . GLY A 1 88 ? 5.900 -8.899 -4.971 1.00 78.00 88 GLY A CA 1
ATOM 670 C C . GLY A 1 88 ? 7.334 -8.606 -5.414 1.00 78.00 88 GLY A C 1
ATOM 671 O O . GLY A 1 88 ? 7.672 -8.792 -6.582 1.00 78.00 88 GLY A O 1
ATOM 672 N N . GLY A 1 89 ? 8.205 -8.224 -4.478 1.00 71.25 89 GLY A N 1
ATOM 673 C CA . GLY A 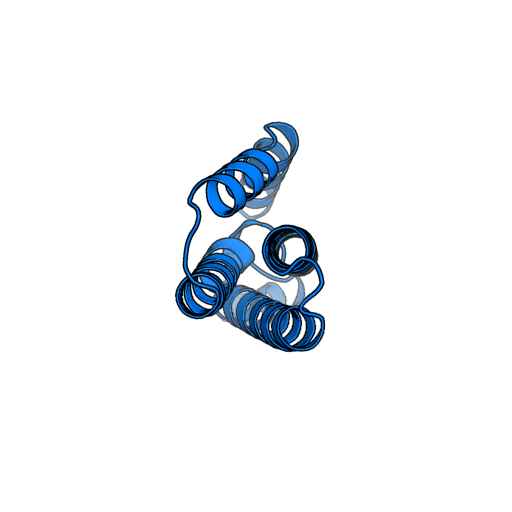1 89 ? 9.627 -7.986 -4.736 1.00 71.25 89 GLY A CA 1
ATOM 674 C C . GLY A 1 89 ? 10.343 -9.207 -5.326 1.00 71.25 89 GLY A C 1
ATOM 675 O O . GLY A 1 89 ? 11.095 -9.069 -6.289 1.00 71.25 89 GLY A O 1
ATOM 676 N N . ALA A 1 90 ? 10.048 -10.412 -4.825 1.00 70.12 90 ALA A N 1
ATOM 677 C CA . ALA A 1 90 ? 10.602 -11.664 -5.347 1.00 70.12 90 ALA A CA 1
ATOM 678 C C . ALA A 1 90 ? 10.040 -12.070 -6.726 1.00 70.12 90 ALA A C 1
ATOM 680 O O . ALA A 1 90 ? 10.724 -12.740 -7.499 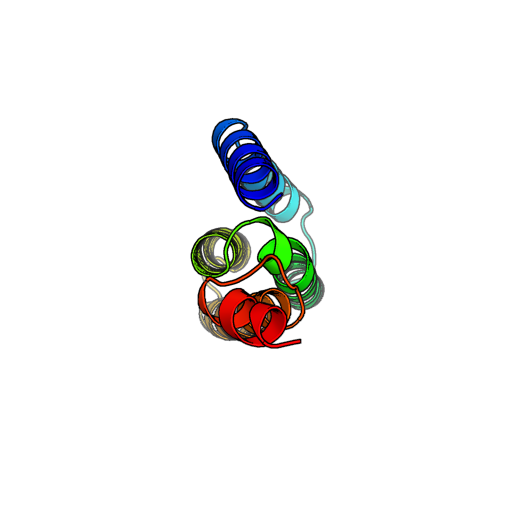1.00 70.12 90 ALA A O 1
ATOM 681 N N . PHE A 1 91 ? 8.803 -11.674 -7.048 1.00 68.56 91 PHE A N 1
ATOM 682 C CA . PHE A 1 91 ? 8.141 -11.979 -8.324 1.00 68.56 91 PHE A CA 1
ATOM 683 C C . PHE A 1 91 ? 8.659 -11.126 -9.496 1.00 68.56 91 PHE A C 1
ATOM 685 O O . PHE A 1 91 ? 8.398 -11.441 -10.657 1.00 68.56 91 PHE A O 1
ATOM 692 N N . SER A 1 92 ? 9.409 -10.056 -9.219 1.00 54.84 92 SER A N 1
ATOM 693 C CA . SER A 1 92 ? 9.852 -9.087 -10.220 1.00 54.84 92 SER A CA 1
ATOM 694 C C . SER A 1 92 ? 11.378 -9.029 -10.355 1.00 54.84 92 SER A C 1
ATOM 696 O O . SER A 1 92 ? 12.080 -8.987 -9.344 1.00 54.84 92 SER A O 1
ATOM 698 N N . PRO A 1 93 ? 11.923 -8.903 -11.583 1.00 50.53 93 PRO A N 1
ATOM 699 C CA . PRO A 1 93 ? 13.356 -8.684 -11.806 1.00 50.53 93 PRO A CA 1
ATOM 700 C C . PRO A 1 93 ? 13.839 -7.292 -11.352 1.00 50.53 93 PRO A C 1
ATOM 702 O O . PRO A 1 93 ? 15.003 -6.959 -11.546 1.00 50.53 93 PRO A O 1
ATOM 705 N N . PHE A 1 94 ? 12.958 -6.465 -10.785 1.00 51.12 94 PHE A N 1
ATOM 706 C CA . PHE A 1 94 ? 13.241 -5.095 -10.350 1.00 51.12 94 PHE A CA 1
ATOM 707 C C . PHE A 1 94 ? 13.209 -4.895 -8.830 1.00 51.12 94 PHE A C 1
ATOM 709 O O . PHE A 1 94 ? 13.542 -3.806 -8.377 1.00 51.12 94 PHE A O 1
ATOM 716 N N . GLY A 1 95 ? 12.797 -5.908 -8.059 1.00 52.69 95 GLY A N 1
ATOM 717 C CA . GLY A 1 95 ? 12.491 -5.743 -6.638 1.00 52.69 95 GLY A CA 1
ATOM 718 C C . GLY A 1 95 ? 13.711 -5.682 -5.718 1.00 52.69 95 GLY A C 1
ATOM 719 O O . GLY A 1 95 ? 13.813 -4.752 -4.929 1.00 52.69 95 GLY A O 1
ATOM 720 N N . ASP A 1 96 ? 14.620 -6.662 -5.793 1.00 56.12 96 ASP A N 1
ATOM 721 C CA . ASP A 1 96 ? 15.675 -6.856 -4.787 1.00 56.12 96 ASP A CA 1
ATOM 722 C C . ASP A 1 96 ? 17.054 -7.119 -5.435 1.00 56.12 96 ASP A C 1
ATOM 724 O O . ASP A 1 96 ? 17.163 -7.763 -6.484 1.00 56.12 96 ASP A O 1
ATOM 728 N N . ILE A 1 97 ? 18.147 -6.645 -4.816 1.00 49.53 97 ILE A N 1
ATOM 729 C CA . ILE A 1 97 ? 19.530 -6.821 -5.330 1.00 49.53 97 ILE A CA 1
ATOM 730 C C . ILE A 1 97 ? 19.868 -8.320 -5.495 1.00 49.53 97 ILE A C 1
ATOM 732 O O . ILE A 1 97 ? 20.672 -8.705 -6.349 1.00 49.53 97 ILE A O 1
ATOM 736 N N . THR A 1 98 ? 19.213 -9.184 -4.717 1.00 51.00 98 THR A N 1
ATOM 737 C CA . THR A 1 98 ? 19.393 -10.641 -4.736 1.00 51.00 98 THR A CA 1
ATOM 738 C C . THR A 1 98 ? 18.675 -11.347 -5.898 1.00 51.00 98 THR A C 1
ATOM 740 O O . THR A 1 98 ? 19.214 -12.330 -6.410 1.00 51.00 98 THR A O 1
ATOM 743 N N . THR A 1 99 ? 17.536 -10.849 -6.403 1.00 47.22 99 THR A N 1
ATOM 744 C CA . THR A 1 99 ? 16.841 -11.429 -7.577 1.00 47.22 99 THR A CA 1
ATOM 745 C C . THR A 1 99 ? 17.559 -11.121 -8.892 1.00 47.22 99 THR A C 1
ATOM 747 O O . THR A 1 99 ? 17.548 -11.937 -9.818 1.00 47.22 99 THR A O 1
ATOM 750 N N . LEU A 1 100 ? 18.282 -10.001 -8.955 1.00 47.75 100 LEU A N 1
ATOM 751 C CA . LEU A 1 100 ? 19.111 -9.644 -10.108 1.00 47.75 100 LEU A CA 1
ATOM 752 C C . LEU A 1 100 ? 20.316 -10.566 -10.311 1.00 47.75 100 LEU A C 1
ATOM 754 O O . LEU A 1 100 ? 20.678 -10.852 -11.452 1.00 47.75 100 LEU A O 1
ATOM 758 N N . MET A 1 101 ? 20.897 -11.094 -9.229 1.00 52.78 101 MET A N 1
ATOM 759 C CA . MET A 1 101 ? 22.002 -12.059 -9.317 1.00 52.78 101 MET A CA 1
ATOM 760 C C . MET A 1 101 ? 21.575 -13.415 -9.901 1.00 52.78 101 MET A C 1
ATOM 762 O O . MET A 1 101 ? 22.402 -14.107 -10.494 1.00 52.78 101 MET A O 1
ATOM 766 N N . VAL A 1 102 ? 20.301 -13.800 -9.761 1.00 49.72 102 VAL A N 1
ATOM 767 C CA . VAL A 1 102 ? 19.774 -15.065 -10.305 1.00 49.72 102 VAL A CA 1
ATOM 768 C C . VAL A 1 102 ? 19.476 -14.944 -11.802 1.00 49.72 102 VAL A C 1
ATOM 770 O O . VAL A 1 102 ? 19.754 -15.874 -12.553 1.00 49.72 102 VAL A O 1
ATOM 773 N N . TRP A 1 103 ? 18.992 -13.785 -12.255 1.00 53.84 103 TRP A N 1
ATOM 774 C CA . TRP A 1 103 ? 18.684 -13.537 -13.669 1.00 53.84 103 TRP A CA 1
ATOM 775 C C . TRP A 1 103 ? 19.893 -13.142 -14.532 1.00 53.84 103 TRP A C 1
ATOM 777 O O . TRP A 1 103 ? 19.798 -13.194 -15.751 1.00 53.84 103 TRP A O 1
ATOM 787 N N . GLN A 1 104 ? 21.037 -12.790 -13.934 1.00 43.03 104 GLN A N 1
ATOM 788 C CA . GLN A 1 104 ? 22.289 -12.545 -14.671 1.00 43.03 104 GLN A CA 1
ATOM 789 C C . GLN A 1 104 ? 23.063 -13.821 -15.046 1.00 43.03 104 GLN A C 1
ATOM 791 O O . GLN A 1 104 ? 23.999 -13.746 -15.838 1.00 43.03 104 GLN A O 1
ATOM 796 N N . LYS A 1 105 ? 22.718 -14.978 -14.464 1.00 42.19 105 LYS A N 1
ATOM 797 C CA . LYS A 1 105 ? 23.320 -16.284 -14.799 1.00 42.19 105 LYS A CA 1
ATOM 798 C C . LYS A 1 105 ? 22.540 -17.068 -15.867 1.00 42.19 105 LYS A C 1
ATOM 800 O O . LYS A 1 105 ? 22.858 -18.236 -16.089 1.00 42.19 105 LYS A O 1
ATOM 805 N N . GLY A 1 106 ? 21.546 -16.440 -16.497 1.00 43.91 106 GLY A N 1
ATOM 806 C CA . GLY A 1 106 ? 20.858 -16.936 -17.691 1.00 43.91 106 GLY A CA 1
ATOM 807 C C . GLY A 1 106 ? 21.391 -16.269 -18.946 1.00 43.91 106 GLY A C 1
ATOM 808 O O . GLY A 1 106 ? 21.542 -15.028 -18.911 1.00 43.91 106 GLY A O 1
#

Sequence (106 aa):
FLLAAMTYINTMEERGVFDVLRVWLVTKGFSLRTIYWLTGLLAFFISPVADNLTTALLMATVAMAVGGDNHRFVAVACINIVIAANAGGAFSPFGDITTLMVWQKG

pLDDT: mean 74.11, std 12.38, range [42.19, 90.5]